Protein AF-A0A4C2AEB3-F1 (afdb_monomer_lite)

Sequence (83 aa):
MALLNLVVVALVATSLWFNSPPFVNFPSFPDIANVKPAPGASFNGVSASSVSRTVTDKDGNVKHTGGSTVVTNDNGKVNKYTS

Foldseek 3Di:
DPPPVVVVVVVVVPPPPPPPPPPPDDQDPCSQQVDADDVVDWDKDKDKDKDWDWDQDPVRDIDIDIKMWMWIAGNNDIDIDID

Structure (mmCIF, N/CA/C/O backbone):
data_AF-A0A4C2AEB3-F1
#
_entry.id   AF-A0A4C2AEB3-F1
#
loop_
_atom_site.group_PDB
_atom_site.id
_atom_site.type_symbol
_atom_site.label_atom_id
_atom_site.label_alt_id
_atom_site.label_comp_id
_atom_site.label_asym_id
_atom_site.label_entity_id
_atom_site.label_seq_id
_atom_site.pdbx_PDB_ins_code
_atom_site.Cartn_x
_atom_site.Cartn_y
_atom_site.Cartn_z
_atom_site.occupancy
_atom_site.B_iso_or_equiv
_atom_site.auth_seq_id
_atom_site.auth_comp_id
_atom_site.auth_asym_id
_atom_site.auth_atom_id
_atom_site.pdbx_PDB_model_num
ATOM 1 N N . MET A 1 1 ? 22.701 64.090 0.614 1.00 53.22 1 MET A N 1
ATOM 2 C CA . MET A 1 1 ? 21.581 63.125 0.681 1.00 53.22 1 MET A CA 1
ATOM 3 C C . MET A 1 1 ? 21.973 61.850 -0.067 1.00 53.22 1 MET A C 1
ATOM 5 O O . MET A 1 1 ? 21.645 61.717 -1.233 1.00 53.22 1 MET A O 1
ATOM 9 N N . ALA A 1 2 ? 22.746 60.955 0.558 1.00 54.41 2 ALA A N 1
ATOM 10 C CA . ALA A 1 2 ? 23.208 59.714 -0.091 1.00 54.41 2 ALA A CA 1
ATOM 11 C C . ALA A 1 2 ? 23.229 58.489 0.847 1.00 54.41 2 ALA A C 1
ATOM 13 O O . ALA A 1 2 ? 23.666 57.421 0.444 1.00 54.41 2 ALA A O 1
ATOM 14 N N . LEU A 1 3 ? 22.747 58.622 2.091 1.00 47.78 3 LEU A N 1
ATOM 15 C CA . LEU A 1 3 ? 22.740 57.520 3.063 1.00 47.78 3 LEU A CA 1
ATOM 16 C C . LEU A 1 3 ? 21.392 56.790 3.173 1.00 47.78 3 LEU A C 1
ATOM 18 O O . LEU A 1 3 ? 21.344 55.688 3.707 1.00 47.78 3 LEU A O 1
ATOM 22 N N . LEU A 1 4 ? 20.299 57.373 2.666 1.00 44.59 4 LEU A N 1
ATOM 23 C CA . LEU A 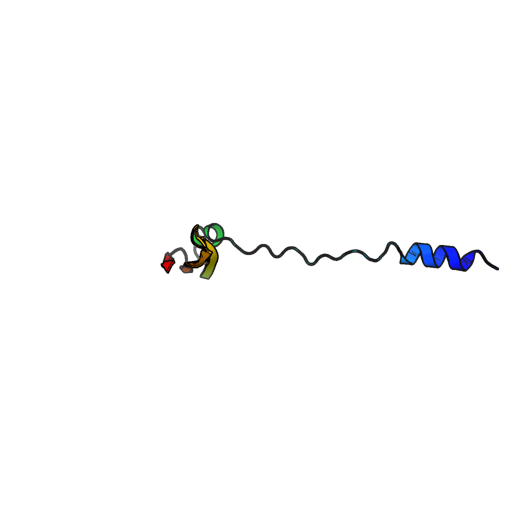1 4 ? 18.957 56.817 2.874 1.00 44.59 4 LEU A CA 1
ATOM 24 C C . LEU A 1 4 ? 18.650 55.623 1.949 1.00 44.59 4 LEU A C 1
ATOM 26 O O . LEU A 1 4 ? 17.897 54.734 2.328 1.00 44.59 4 LEU A O 1
ATOM 30 N N . ASN A 1 5 ? 19.288 55.551 0.775 1.00 49.03 5 ASN A N 1
ATOM 31 C CA . ASN A 1 5 ? 19.028 54.486 -0.200 1.00 49.03 5 ASN A CA 1
ATOM 32 C C . ASN A 1 5 ? 19.745 53.164 0.104 1.00 49.03 5 ASN A C 1
ATOM 34 O O . ASN A 1 5 ? 19.322 52.130 -0.400 1.00 49.03 5 ASN A O 1
ATOM 38 N N . LEU A 1 6 ? 20.798 53.160 0.929 1.00 46.94 6 LEU A N 1
ATOM 39 C CA . LEU A 1 6 ? 21.528 51.923 1.236 1.00 46.94 6 LEU A CA 1
ATOM 40 C C . LEU A 1 6 ? 20.832 51.099 2.334 1.00 46.94 6 LEU A C 1
ATOM 42 O O . LEU A 1 6 ? 20.842 49.872 2.294 1.00 46.94 6 LEU A O 1
ATOM 46 N N . VAL A 1 7 ? 20.164 51.770 3.279 1.00 47.38 7 VAL A N 1
ATOM 47 C CA . VAL A 1 7 ? 19.441 51.115 4.384 1.00 47.38 7 VAL A CA 1
ATOM 48 C C . VAL A 1 7 ? 18.157 50.438 3.892 1.00 47.38 7 VAL A C 1
ATOM 50 O O . VAL A 1 7 ? 17.826 49.346 4.349 1.00 47.38 7 VAL A O 1
ATOM 53 N N . VAL A 1 8 ? 17.466 51.030 2.910 1.00 49.19 8 VAL A N 1
ATOM 54 C CA . VAL A 1 8 ? 16.250 50.437 2.324 1.00 49.19 8 VAL A CA 1
ATOM 55 C C . VAL A 1 8 ? 16.578 49.172 1.521 1.00 49.19 8 VAL A C 1
ATOM 57 O O . VAL A 1 8 ? 15.847 48.191 1.612 1.00 49.19 8 VAL A O 1
ATOM 60 N N . VAL A 1 9 ? 17.708 49.135 0.807 1.00 49.97 9 VAL A N 1
ATOM 61 C CA . VAL A 1 9 ? 18.134 47.939 0.054 1.00 49.97 9 VAL A CA 1
ATOM 62 C C . VAL A 1 9 ? 18.548 46.795 0.993 1.00 49.97 9 VAL A C 1
ATOM 64 O O . VAL A 1 9 ? 18.257 45.636 0.706 1.00 49.97 9 VAL A O 1
ATOM 67 N N . ALA A 1 10 ? 19.143 47.102 2.151 1.00 46.44 10 ALA A N 1
ATOM 68 C CA . ALA A 1 10 ? 19.516 46.091 3.143 1.00 46.44 10 ALA A CA 1
ATOM 69 C C . ALA A 1 10 ? 18.308 45.479 3.887 1.00 46.44 10 ALA A C 1
ATOM 71 O O . ALA A 1 10 ? 18.354 44.301 4.236 1.00 46.44 10 ALA A O 1
ATOM 72 N N . LEU A 1 11 ? 17.217 46.232 4.097 1.00 44.94 11 LEU A N 1
ATOM 73 C CA . LEU A 1 11 ? 16.013 45.714 4.769 1.00 44.94 11 LEU A CA 1
ATOM 74 C C . LEU A 1 11 ? 15.135 44.821 3.877 1.00 44.94 11 LEU A C 1
ATOM 76 O O . LEU A 1 11 ? 14.393 43.989 4.392 1.00 44.94 11 LEU A O 1
ATOM 80 N N . VAL A 1 12 ? 15.204 44.977 2.552 1.00 47.66 12 VAL A N 1
ATOM 81 C CA . VAL A 1 12 ? 14.426 44.148 1.609 1.00 47.66 12 VAL A CA 1
ATOM 82 C C . VAL A 1 12 ? 15.122 42.806 1.334 1.00 47.66 12 VAL A C 1
ATOM 84 O O . VAL A 1 12 ? 14.465 41.823 1.002 1.00 47.66 12 VAL A O 1
ATOM 87 N N . ALA A 1 13 ? 16.440 42.719 1.538 1.00 47.28 13 ALA A N 1
ATOM 88 C CA . ALA A 1 13 ? 17.218 41.506 1.276 1.00 47.28 13 ALA A CA 1
ATOM 89 C C . ALA A 1 13 ? 17.040 40.388 2.326 1.00 47.28 13 ALA A C 1
ATOM 91 O O . ALA A 1 13 ? 17.429 39.251 2.070 1.00 47.28 13 ALA A O 1
ATOM 92 N N . THR A 1 14 ? 16.451 40.672 3.492 1.00 46.94 14 THR A N 1
ATOM 93 C CA . THR A 1 14 ? 16.286 39.691 4.584 1.00 46.94 14 THR A CA 1
ATOM 94 C C . THR A 1 14 ? 14.868 39.136 4.718 1.00 46.94 14 THR A C 1
ATOM 96 O O . THR A 1 14 ? 14.643 38.259 5.548 1.00 46.94 14 THR A O 1
ATOM 99 N N . SER A 1 15 ? 13.906 39.598 3.908 1.00 48.78 15 SER A N 1
ATOM 100 C CA . SER A 1 15 ? 12.498 39.184 4.010 1.00 48.78 15 SER A CA 1
ATOM 101 C C . SER A 1 15 ? 12.009 38.271 2.885 1.00 48.78 15 SER A C 1
ATOM 103 O O . SER A 1 15 ? 10.817 37.970 2.815 1.00 48.78 15 SER A O 1
ATOM 105 N N . LEU A 1 16 ? 12.907 37.722 2.065 1.00 52.19 16 LEU A N 1
ATOM 106 C CA . LEU A 1 16 ? 12.589 36.545 1.251 1.00 52.19 16 LEU A CA 1
ATOM 107 C C . LEU A 1 16 ? 12.670 35.294 2.132 1.00 52.19 16 LEU A C 1
ATOM 109 O O . LEU A 1 16 ? 13.511 34.415 1.955 1.00 52.19 16 LEU A O 1
ATOM 113 N N . TRP A 1 17 ? 11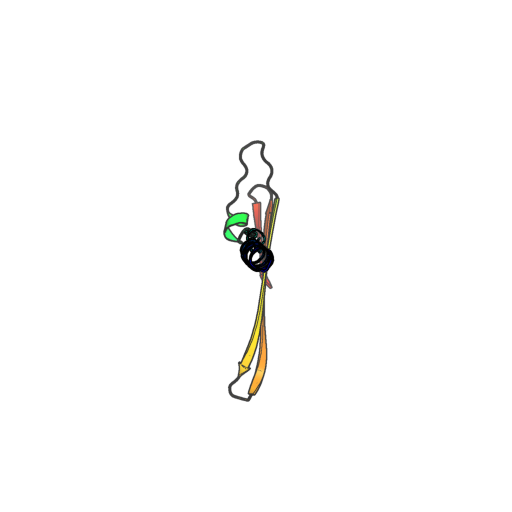.786 35.260 3.129 1.00 46.53 17 TRP A N 1
ATOM 114 C CA . TRP A 1 17 ? 11.430 34.068 3.873 1.00 46.53 17 TRP A CA 1
ATOM 115 C C . TRP A 1 17 ? 11.041 33.013 2.842 1.00 46.53 17 TRP A C 1
ATOM 117 O O . TRP A 1 17 ? 9.994 33.112 2.201 1.00 46.53 17 TRP A O 1
ATOM 127 N N . PHE A 1 18 ? 11.911 32.022 2.657 1.00 54.56 18 PHE A N 1
ATOM 128 C CA . PHE A 1 18 ? 11.559 30.753 2.045 1.00 54.56 18 PHE A CA 1
ATOM 129 C C . PHE A 1 18 ? 10.420 30.162 2.877 1.00 54.56 18 PHE A C 1
ATOM 131 O O . PHE A 1 18 ? 10.642 29.423 3.834 1.00 54.56 18 PHE A O 1
ATOM 138 N N . ASN A 1 19 ? 9.184 30.523 2.541 1.00 62.78 19 ASN A N 1
ATOM 139 C CA . ASN A 1 19 ? 8.004 29.806 2.978 1.00 62.78 19 ASN A CA 1
ATOM 140 C C . ASN A 1 19 ? 7.995 28.498 2.185 1.00 62.78 19 ASN A C 1
ATOM 142 O O . ASN A 1 19 ? 7.275 28.352 1.197 1.00 62.78 19 ASN A O 1
ATOM 146 N N . SER A 1 20 ? 8.910 27.593 2.542 1.00 66.44 20 SER A N 1
ATOM 147 C CA . SER A 1 20 ? 8.889 26.231 2.037 1.00 66.4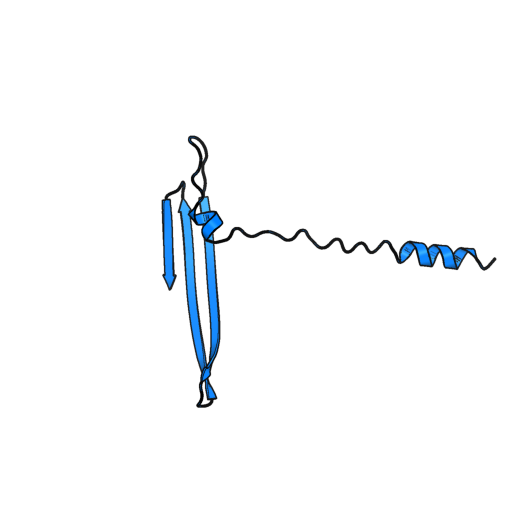4 20 SER A CA 1
ATOM 148 C C . SER A 1 20 ? 7.510 25.683 2.378 1.00 66.44 20 SER A C 1
ATOM 150 O O . SER A 1 20 ? 7.131 25.736 3.554 1.00 66.44 20 SER A O 1
ATOM 152 N N . PRO A 1 21 ? 6.733 25.208 1.389 1.00 72.12 21 PRO A N 1
ATOM 153 C CA . PRO A 1 21 ? 5.434 24.631 1.682 1.00 72.12 21 PRO A CA 1
ATOM 154 C C . PRO A 1 21 ? 5.620 23.546 2.750 1.00 72.12 21 PRO A C 1
ATOM 156 O O . PRO A 1 21 ? 6.644 22.849 2.725 1.00 72.12 21 PRO A O 1
ATOM 159 N N . PRO A 1 22 ? 4.687 23.415 3.711 1.00 75.81 22 PRO A N 1
ATOM 160 C CA . PRO A 1 22 ? 4.793 22.382 4.728 1.00 75.81 22 PRO A CA 1
ATOM 161 C C . PRO A 1 22 ? 4.997 21.040 4.026 1.00 75.81 22 PRO A C 1
ATOM 163 O O . PRO A 1 22 ? 4.274 20.718 3.080 1.00 75.81 22 PRO A O 1
ATOM 166 N N . PHE A 1 23 ? 6.003 20.276 4.457 1.00 72.69 23 PHE A N 1
ATOM 167 C CA . PHE A 1 23 ? 6.196 18.921 3.957 1.00 72.69 23 PHE A CA 1
ATOM 168 C C . PHE A 1 23 ? 4.910 18.140 4.222 1.00 72.69 23 PHE A C 1
ATOM 170 O O . PHE A 1 23 ? 4.547 17.889 5.372 1.00 72.69 23 PHE A O 1
ATOM 177 N N . VAL A 1 24 ? 4.196 17.794 3.152 1.00 73.56 24 VAL A N 1
ATOM 178 C CA . VAL A 1 24 ? 3.011 16.950 3.248 1.00 73.56 24 VAL A CA 1
ATOM 179 C C . VAL A 1 24 ? 3.501 15.558 3.620 1.00 73.56 24 VAL A C 1
ATOM 181 O O . VAL A 1 24 ? 4.160 14.889 2.825 1.00 73.56 24 VAL A O 1
ATOM 184 N N . ASN A 1 25 ? 3.221 15.141 4.855 1.00 78.31 25 ASN A N 1
ATOM 185 C CA . ASN A 1 25 ? 3.484 13.778 5.281 1.00 78.31 25 ASN A CA 1
ATOM 186 C C . ASN A 1 25 ? 2.409 12.869 4.678 1.00 78.31 25 ASN A C 1
ATOM 188 O O . ASN A 1 25 ? 1.251 12.906 5.098 1.00 78.31 25 ASN A O 1
ATOM 192 N N . PHE A 1 26 ? 2.784 12.088 3.668 1.00 78.62 26 PHE A N 1
ATOM 193 C CA . PHE A 1 26 ? 1.892 11.090 3.097 1.00 78.62 26 PHE A CA 1
ATOM 194 C C . PHE A 1 26 ? 1.897 9.844 3.987 1.00 78.62 26 PHE A C 1
ATOM 196 O O . PHE A 1 26 ? 2.977 9.321 4.271 1.00 78.62 26 PHE A O 1
ATOM 203 N N . PRO A 1 27 ? 0.723 9.342 4.406 1.00 80.19 27 PRO A N 1
ATOM 204 C CA . PRO A 1 27 ? 0.650 8.135 5.213 1.00 80.19 27 PRO A CA 1
ATOM 205 C C . PRO A 1 27 ? 1.282 6.967 4.458 1.00 80.19 27 PRO A C 1
ATOM 207 O O . PRO A 1 27 ? 0.956 6.678 3.301 1.00 80.19 27 PRO A O 1
ATOM 210 N N . SER A 1 28 ? 2.212 6.299 5.127 1.00 84.38 28 SER A N 1
ATOM 211 C CA . SER A 1 28 ? 2.885 5.122 4.610 1.00 84.38 28 SER A CA 1
ATOM 212 C C . SER A 1 28 ? 1.941 3.916 4.586 1.00 84.38 28 SER A C 1
ATOM 214 O O . SER A 1 28 ? 0.860 3.915 5.181 1.00 84.38 28 SER A O 1
ATOM 216 N N . PHE A 1 29 ? 2.349 2.847 3.899 1.00 85.75 29 PHE A N 1
ATOM 217 C CA . PHE A 1 29 ? 1.597 1.591 3.908 1.00 85.75 29 PHE A CA 1
ATOM 218 C C . PHE A 1 29 ? 1.265 1.102 5.340 1.00 85.75 29 PHE A C 1
ATOM 220 O O . PHE A 1 29 ? 0.092 0.813 5.593 1.00 85.75 29 PHE A O 1
ATOM 227 N N . PRO A 1 30 ? 2.228 1.051 6.288 1.00 86.94 30 PRO A N 1
ATOM 228 C CA . PRO A 1 30 ? 1.941 0.714 7.683 1.00 86.94 30 PRO A CA 1
ATOM 229 C C . PRO A 1 30 ? 0.929 1.646 8.353 1.00 86.94 30 PRO A C 1
ATOM 231 O O . PRO A 1 30 ? 0.104 1.171 9.133 1.00 86.94 30 PRO A O 1
ATOM 234 N N . ASP A 1 31 ? 0.964 2.941 8.035 1.00 89.12 31 ASP A N 1
ATOM 235 C CA . ASP A 1 31 ? 0.063 3.926 8.638 1.00 89.12 31 ASP A CA 1
ATOM 236 C C . ASP A 1 31 ? -1.388 3.666 8.242 1.00 89.12 31 ASP A C 1
ATOM 238 O O . ASP A 1 31 ? -2.281 3.816 9.063 1.00 89.12 31 ASP A O 1
ATOM 242 N N . ILE A 1 32 ? -1.643 3.206 7.014 1.00 89.50 32 ILE A N 1
ATOM 243 C CA . ILE A 1 32 ? -2.999 2.835 6.587 1.00 89.50 32 ILE A CA 1
ATOM 244 C C . ILE A 1 32 ? -3.369 1.434 7.072 1.00 89.50 32 ILE A C 1
ATOM 246 O O . ILE A 1 32 ? -4.492 1.223 7.523 1.00 89.50 32 ILE A O 1
ATOM 250 N N . ALA A 1 33 ? -2.454 0.467 7.007 1.00 89.31 33 ALA A N 1
ATOM 251 C CA . ALA A 1 33 ? -2.746 -0.923 7.355 1.00 89.31 33 ALA A CA 1
ATOM 252 C C . ALA A 1 33 ? -3.050 -1.128 8.850 1.00 89.31 33 ALA A C 1
ATOM 254 O O . ALA A 1 33 ? -3.818 -2.020 9.201 1.00 89.31 33 ALA A O 1
ATOM 255 N N . ASN A 1 34 ? -2.476 -0.309 9.734 1.00 91.94 34 ASN A N 1
ATOM 256 C CA . ASN A 1 34 ? -2.601 -0.500 11.181 1.00 91.94 34 ASN A CA 1
ATOM 257 C C . ASN A 1 34 ? -3.731 0.308 11.833 1.00 91.94 34 ASN A C 1
ATOM 259 O O . ASN A 1 34 ? -3.992 0.129 13.024 1.00 91.94 34 ASN A O 1
ATOM 263 N N . VAL A 1 35 ? -4.422 1.174 11.087 1.00 91.25 35 VAL A N 1
ATOM 264 C CA . VAL A 1 35 ? -5.534 1.953 11.643 1.00 91.25 35 VAL A CA 1
ATOM 265 C C . VAL A 1 35 ? -6.720 1.043 11.937 1.00 91.25 35 VAL A C 1
ATOM 267 O O . VAL A 1 35 ? -7.254 0.360 11.062 1.00 91.25 35 VAL A O 1
ATOM 270 N N . LYS A 1 36 ? -7.161 1.078 13.193 1.00 88.38 36 LYS A N 1
ATOM 271 C CA . LYS A 1 36 ? -8.412 0.478 13.647 1.00 88.38 36 LYS A CA 1
ATOM 272 C C . LYS A 1 36 ? -9.284 1.598 14.201 1.00 88.38 36 LYS A C 1
ATOM 274 O O . LYS A 1 36 ? -8.894 2.197 15.205 1.00 88.38 36 LYS A O 1
ATOM 279 N N . PRO A 1 37 ? -10.412 1.931 13.558 1.00 87.75 37 PRO A N 1
ATOM 280 C CA . PRO A 1 37 ? -11.287 2.961 14.090 1.00 87.75 37 PRO A CA 1
ATOM 281 C C . PRO A 1 37 ? -11.858 2.532 15.448 1.00 87.75 37 PRO A C 1
ATOM 283 O O . PRO A 1 37 ? -12.141 1.356 15.680 1.00 87.75 37 PRO A O 1
ATOM 286 N N . ALA A 1 38 ? -12.014 3.498 16.353 1.00 89.44 38 ALA A N 1
ATOM 287 C CA . ALA A 1 38 ? -12.711 3.292 17.618 1.00 89.44 38 ALA A CA 1
ATOM 288 C C . ALA A 1 38 ? -14.206 2.987 17.377 1.00 89.44 38 ALA A C 1
ATOM 290 O O . ALA A 1 38 ? -14.734 3.337 16.318 1.00 89.44 38 ALA A O 1
ATOM 291 N N . PRO A 1 39 ? -14.921 2.381 18.343 1.00 85.81 39 PRO A N 1
ATOM 292 C CA . PRO A 1 39 ? -16.366 2.189 18.233 1.00 85.81 39 PRO A CA 1
ATOM 293 C C . PRO A 1 39 ? -17.080 3.519 17.937 1.00 85.81 39 PRO A C 1
ATOM 295 O O . PRO A 1 39 ? -16.949 4.474 18.697 1.00 85.81 39 PRO A O 1
ATOM 298 N N . GLY A 1 40 ? -17.805 3.587 16.816 1.00 88.00 40 GLY A N 1
ATOM 299 C CA . GLY A 1 40 ? -18.490 4.802 16.350 1.00 88.00 40 GLY A CA 1
ATOM 300 C C . GLY A 1 40 ? -17.682 5.693 15.395 1.00 88.00 40 GLY A C 1
ATOM 301 O O . GLY A 1 40 ? -18.242 6.640 14.849 1.00 88.00 40 GLY A O 1
ATOM 302 N N . ALA A 1 41 ? -16.407 5.385 15.144 1.00 87.38 41 ALA A N 1
ATOM 303 C CA . ALA A 1 41 ? -15.605 6.026 14.105 1.00 87.38 41 ALA A CA 1
ATOM 304 C C . ALA A 1 41 ? -15.589 5.182 12.818 1.00 87.38 41 ALA A C 1
ATOM 306 O O . ALA A 1 41 ? -15.668 3.955 12.862 1.00 87.38 41 ALA A O 1
ATOM 307 N N . SER A 1 42 ? -15.446 5.844 11.671 1.00 89.06 42 SER A N 1
ATOM 308 C CA . SER A 1 42 ? -15.250 5.202 10.368 1.00 89.06 42 SER A CA 1
ATOM 309 C C . SER A 1 42 ? -13.890 5.578 9.790 1.00 89.06 42 SER A C 1
ATOM 311 O O . SER A 1 42 ? -13.507 6.747 9.826 1.00 89.06 42 SER A O 1
ATOM 313 N N . PHE A 1 43 ? -13.184 4.609 9.218 1.00 91.38 43 PHE A N 1
ATOM 314 C CA . PHE A 1 43 ? -11.920 4.802 8.524 1.00 91.38 43 PHE A CA 1
ATOM 315 C C . PHE A 1 43 ? -11.944 4.098 7.169 1.00 91.38 43 PHE A C 1
ATOM 317 O O . PHE A 1 43 ? -12.211 2.901 7.091 1.00 91.38 43 PHE A O 1
ATOM 324 N N . ASN A 1 44 ? -11.609 4.841 6.117 1.00 90.50 44 ASN A N 1
ATOM 325 C CA . ASN A 1 44 ? -11.348 4.298 4.794 1.00 90.50 44 ASN A CA 1
ATOM 326 C C . ASN A 1 44 ? -10.030 4.888 4.289 1.00 90.50 44 ASN A C 1
ATOM 328 O O . ASN A 1 44 ? -9.886 6.109 4.214 1.00 90.50 44 ASN A O 1
ATOM 332 N N . GLY A 1 45 ? -9.063 4.026 3.990 1.00 90.12 45 GLY A N 1
ATOM 333 C CA . GLY A 1 45 ? -7.748 4.438 3.519 1.00 90.12 45 GLY A CA 1
ATOM 334 C C . GLY A 1 45 ? -7.239 3.548 2.396 1.00 90.12 45 GLY A C 1
ATOM 335 O O . GLY A 1 45 ? -7.426 2.330 2.415 1.00 90.12 45 GLY A O 1
ATOM 336 N N . VAL A 1 46 ? -6.552 4.162 1.433 1.00 90.88 46 VAL A N 1
ATOM 337 C CA . VAL A 1 46 ? -5.907 3.470 0.313 1.00 90.88 46 VAL A CA 1
ATOM 338 C C . VAL A 1 46 ? -4.463 3.945 0.191 1.00 90.88 46 VAL A C 1
ATOM 340 O O . VAL A 1 46 ? -4.205 5.144 0.135 1.00 90.88 46 VAL A O 1
ATOM 343 N N . SER A 1 47 ? -3.523 3.002 0.139 1.00 90.56 47 SER A N 1
ATOM 344 C CA . SER A 1 47 ? -2.112 3.251 -0.166 1.00 90.56 47 SER A CA 1
ATOM 345 C C . SER A 1 47 ? -1.744 2.487 -1.429 1.00 90.56 47 SER A C 1
ATOM 347 O O . SER A 1 47 ? -1.990 1.284 -1.519 1.00 90.56 47 SER A O 1
ATOM 349 N N . ALA A 1 48 ? -1.153 3.169 -2.404 1.00 89.81 48 ALA A N 1
ATOM 350 C CA . ALA A 1 48 ? -0.640 2.554 -3.618 1.00 89.81 48 ALA A CA 1
ATOM 351 C C . ALA A 1 48 ? 0.839 2.903 -3.770 1.00 89.81 48 ALA A C 1
ATOM 353 O O . ALA A 1 48 ? 1.228 4.067 -3.690 1.00 89.81 48 ALA A O 1
ATOM 354 N N . SER A 1 49 ? 1.663 1.886 -3.993 1.00 87.00 49 SER A N 1
ATOM 355 C CA . SER A 1 49 ? 3.085 2.028 -4.273 1.00 87.00 49 SER A CA 1
ATOM 356 C C . SER A 1 49 ? 3.411 1.275 -5.550 1.00 87.00 49 SER A C 1
ATOM 358 O O . SER A 1 49 ? 2.998 0.129 -5.726 1.00 87.00 49 SER A O 1
ATOM 360 N N . SER A 1 50 ? 4.148 1.917 -6.447 1.00 88.56 50 SER A N 1
ATOM 361 C CA . SER A 1 50 ? 4.667 1.290 -7.653 1.00 88.56 50 SER A CA 1
ATOM 362 C C . SER A 1 50 ? 6.156 1.560 -7.735 1.00 88.56 50 SER A C 1
ATOM 364 O O . SER A 1 50 ? 6.613 2.668 -7.447 1.00 88.56 50 SER A O 1
ATOM 366 N N . VAL A 1 51 ? 6.916 0.536 -8.097 1.00 87.06 51 VAL A N 1
ATOM 367 C CA . VAL A 1 51 ? 8.353 0.644 -8.313 1.00 87.06 51 VAL A CA 1
ATOM 368 C C . VAL A 1 51 ? 8.628 0.253 -9.749 1.00 87.06 51 VAL A C 1
ATOM 370 O O . VAL A 1 51 ? 8.352 -0.872 -10.155 1.00 87.06 51 VAL A O 1
ATOM 373 N N . SER A 1 52 ? 9.217 1.177 -10.499 1.00 86.38 52 SER A N 1
ATOM 374 C CA . SER A 1 52 ? 9.765 0.932 -11.828 1.00 86.38 52 SER A CA 1
ATOM 375 C C . SER A 1 52 ? 11.283 1.031 -11.769 1.00 86.38 52 SER A C 1
ATOM 377 O O . SER A 1 52 ? 11.835 2.044 -11.335 1.00 86.38 52 SER A O 1
ATO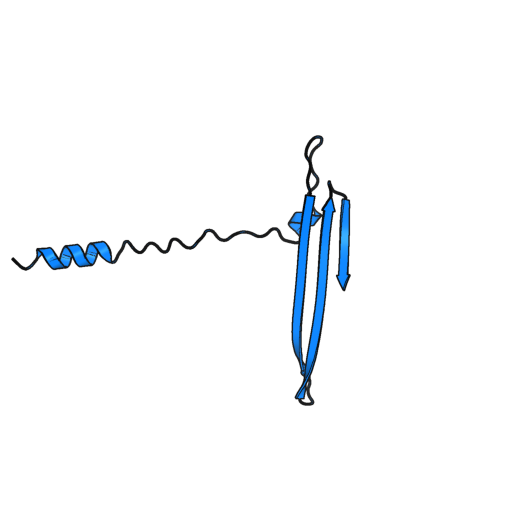M 379 N N . ARG A 1 53 ? 11.969 -0.012 -12.221 1.00 85.56 53 ARG A N 1
ATOM 380 C CA . ARG A 1 53 ? 13.421 -0.080 -12.335 1.00 85.56 53 ARG A CA 1
ATOM 381 C C . ARG A 1 53 ? 13.814 -0.427 -13.756 1.00 85.56 53 ARG A C 1
ATOM 383 O O . ARG A 1 53 ? 13.294 -1.361 -14.358 1.00 85.56 53 ARG A O 1
ATOM 390 N N . THR A 1 54 ? 14.814 0.284 -14.241 1.00 88.81 54 THR A N 1
ATOM 391 C CA . THR A 1 54 ? 15.480 -0.028 -15.497 1.00 88.81 54 THR A CA 1
ATOM 392 C C . THR A 1 54 ? 16.905 -0.422 -15.157 1.00 88.81 54 THR A C 1
ATOM 394 O O . THR A 1 54 ? 17.599 0.318 -14.460 1.00 88.81 54 THR A O 1
ATOM 397 N N . VAL A 1 55 ? 17.317 -1.612 -15.580 1.00 85.81 55 VAL A N 1
ATOM 398 C CA . VAL A 1 55 ? 18.631 -2.178 -15.274 1.00 85.81 55 VAL A CA 1
ATOM 399 C C . VAL A 1 55 ? 19.259 -2.653 -16.570 1.00 85.81 55 VAL A C 1
ATOM 401 O O . VAL A 1 55 ? 18.631 -3.402 -17.313 1.00 85.81 55 VAL A O 1
ATOM 404 N N . THR A 1 56 ? 20.488 -2.232 -16.839 1.00 92.19 56 THR A N 1
ATOM 405 C CA . THR A 1 56 ? 21.265 -2.758 -17.963 1.00 92.19 56 THR A CA 1
ATOM 406 C C . THR A 1 56 ? 21.987 -4.020 -17.507 1.00 92.19 56 THR A C 1
ATOM 408 O O . THR A 1 56 ? 22.632 -4.016 -16.455 1.00 92.19 56 THR A O 1
ATOM 411 N N . ASP A 1 57 ? 21.846 -5.113 -18.253 1.00 84.94 57 ASP A N 1
ATOM 412 C CA . ASP A 1 57 ? 22.586 -6.340 -17.975 1.00 84.94 57 ASP A CA 1
ATOM 413 C C . ASP A 1 57 ? 24.027 -6.283 -18.507 1.00 84.94 57 ASP A C 1
ATOM 415 O O . ASP A 1 57 ? 24.468 -5.293 -19.091 1.00 84.94 57 ASP A O 1
ATOM 419 N N . LYS A 1 58 ? 24.801 -7.340 -18.236 1.00 88.62 58 LYS A N 1
ATOM 420 C CA . LYS A 1 58 ? 26.226 -7.401 -18.596 1.00 88.62 58 LYS A CA 1
ATOM 421 C C . LYS A 1 58 ? 26.462 -7.397 -20.110 1.00 88.62 58 LYS A C 1
ATOM 423 O O . LYS A 1 58 ? 27.557 -7.048 -20.535 1.00 88.62 58 LYS A O 1
ATOM 428 N N . ASP A 1 59 ? 25.437 -7.739 -20.884 1.00 89.69 59 ASP A N 1
ATOM 429 C CA . ASP A 1 59 ? 25.477 -7.814 -22.342 1.00 89.69 59 ASP A CA 1
ATOM 430 C C . ASP A 1 59 ? 24.982 -6.506 -22.988 1.00 89.69 59 ASP A C 1
ATOM 432 O O . ASP A 1 59 ? 24.870 -6.406 -24.208 1.00 89.69 59 ASP A O 1
ATOM 436 N N . GLY A 1 60 ? 24.693 -5.482 -22.173 1.00 89.00 60 GLY A N 1
ATOM 437 C CA . GLY A 1 60 ? 24.225 -4.176 -22.628 1.00 89.00 60 GLY A CA 1
ATOM 438 C C . GLY A 1 60 ? 22.721 -4.108 -22.893 1.00 89.00 60 GLY A C 1
ATOM 439 O O . GLY A 1 60 ? 22.240 -3.065 -23.340 1.00 89.00 60 GLY A O 1
ATOM 440 N N . ASN A 1 61 ? 21.953 -5.164 -22.601 1.00 89.88 61 ASN A N 1
ATOM 441 C CA . ASN A 1 61 ? 20.508 -5.147 -22.807 1.00 89.88 61 ASN A CA 1
ATOM 442 C C . ASN A 1 61 ? 19.802 -4.435 -21.656 1.00 89.88 61 ASN A C 1
ATOM 444 O O . ASN A 1 61 ? 20.092 -4.648 -20.476 1.00 89.88 61 ASN A O 1
ATOM 448 N N . VAL A 1 62 ? 18.812 -3.618 -22.003 1.00 89.81 62 VAL A N 1
ATOM 449 C CA . VAL A 1 62 ? 17.974 -2.916 -21.034 1.00 89.81 62 VAL A CA 1
ATOM 450 C C . VAL A 1 62 ? 16.841 -3.832 -20.578 1.00 89.81 62 VAL A C 1
ATOM 452 O O . VAL A 1 62 ? 16.030 -4.285 -21.383 1.00 89.81 62 VAL A O 1
ATOM 455 N N . LYS A 1 63 ? 16.757 -4.080 -19.271 1.00 86.50 63 LYS A N 1
ATOM 456 C CA . LYS A 1 63 ? 15.651 -4.798 -18.633 1.00 86.50 63 LYS A CA 1
ATOM 457 C C . LYS A 1 63 ? 14.819 -3.853 -17.787 1.00 86.50 63 LYS A C 1
ATOM 459 O O . LYS A 1 63 ? 15.332 -3.164 -16.905 1.00 86.50 63 LYS A O 1
ATOM 464 N N . HIS A 1 64 ? 13.514 -3.887 -18.014 1.00 83.62 64 HIS A N 1
ATOM 465 C CA . HIS A 1 64 ? 12.542 -3.234 -17.154 1.00 83.62 64 HIS A CA 1
ATOM 466 C C . HIS A 1 64 ? 12.059 -4.240 -16.115 1.00 83.62 64 HIS A C 1
ATOM 468 O O . HIS A 1 64 ? 11.571 -5.316 -16.449 1.00 83.62 64 HIS A O 1
ATOM 474 N N . THR A 1 65 ? 12.229 -3.900 -14.846 1.00 82.62 65 THR A N 1
ATOM 475 C CA . THR A 1 65 ? 11.701 -4.660 -13.715 1.00 82.62 65 THR A CA 1
ATOM 476 C C . THR A 1 65 ? 10.833 -3.732 -12.894 1.00 82.62 65 THR A C 1
ATOM 478 O O . THR A 1 65 ? 11.144 -2.557 -12.724 1.00 82.62 65 THR A O 1
ATOM 481 N N . GLY A 1 66 ? 9.717 -4.229 -12.397 1.00 83.56 66 GLY A N 1
ATOM 482 C CA . GLY A 1 66 ? 8.826 -3.403 -11.612 1.00 83.56 66 GLY A CA 1
ATOM 483 C C . GLY A 1 66 ? 7.706 -4.218 -11.016 1.00 83.56 66 GLY A C 1
ATOM 484 O O . GLY A 1 66 ? 7.496 -5.366 -11.399 1.00 83.56 66 GLY A O 1
ATOM 485 N N . GLY A 1 67 ? 7.031 -3.611 -10.057 1.00 86.69 67 GLY A N 1
ATOM 486 C CA . GLY A 1 67 ? 5.910 -4.215 -9.366 1.00 86.69 67 GLY A CA 1
ATOM 487 C C . GLY A 1 67 ? 5.090 -3.145 -8.677 1.00 86.69 67 GLY A C 1
ATOM 488 O O . GLY A 1 67 ? 5.585 -2.052 -8.378 1.00 86.69 67 GLY A O 1
ATOM 489 N N . SER A 1 68 ? 3.826 -3.455 -8.441 1.00 89.25 68 SER A N 1
ATOM 490 C CA . SER A 1 68 ? 2.901 -2.549 -7.769 1.00 89.25 68 SER A CA 1
ATOM 491 C C . SER A 1 68 ? 2.269 -3.236 -6.574 1.00 89.25 68 SER A C 1
ATOM 493 O O . SER A 1 68 ? 1.973 -4.426 -6.604 1.00 89.25 68 SER A O 1
ATOM 495 N N . THR A 1 69 ? 2.067 -2.488 -5.498 1.00 90.31 69 THR A N 1
ATOM 496 C CA . THR A 1 69 ? 1.356 -2.932 -4.302 1.00 90.31 69 THR A CA 1
ATOM 497 C C . THR A 1 69 ? 0.279 -1.916 -3.961 1.00 90.31 69 THR A C 1
ATOM 499 O O . THR A 1 69 ? 0.571 -0.736 -3.783 1.00 90.31 69 THR A O 1
ATOM 502 N N . VAL A 1 70 ? -0.962 -2.380 -3.839 1.00 90.69 70 VAL A N 1
ATOM 503 C CA . VAL A 1 70 ? -2.108 -1.569 -3.418 1.00 90.69 70 VAL A CA 1
ATOM 504 C C . VAL A 1 70 ? -2.693 -2.163 -2.157 1.00 90.69 70 VAL A C 1
ATOM 506 O O . VAL A 1 70 ? -2.899 -3.372 -2.068 1.00 90.69 70 VAL A O 1
ATOM 509 N N . VAL A 1 71 ? -2.962 -1.314 -1.177 1.00 91.25 71 VAL A N 1
ATOM 510 C CA . VAL A 1 71 ? -3.509 -1.706 0.114 1.00 91.25 71 VAL A CA 1
ATOM 511 C C . VAL A 1 71 ? -4.707 -0.842 0.425 1.00 91.25 71 VAL A C 1
ATOM 513 O O . VAL A 1 71 ? -4.643 0.380 0.331 1.00 91.25 71 VAL A O 1
ATOM 516 N N . THR A 1 72 ? -5.786 -1.497 0.826 1.00 92.94 72 THR A N 1
ATOM 517 C CA . THR A 1 72 ? -7.025 -0.850 1.251 1.00 92.94 72 THR A CA 1
ATOM 518 C C . THR A 1 72 ? -7.304 -1.228 2.692 1.00 92.94 72 THR A C 1
ATOM 520 O O . THR A 1 72 ? -7.200 -2.408 3.023 1.00 92.94 72 THR A O 1
ATOM 523 N N . ASN A 1 73 ? -7.705 -0.274 3.520 1.00 93.88 73 ASN A N 1
ATOM 524 C CA . ASN A 1 73 ? -8.233 -0.524 4.853 1.00 93.88 73 ASN A CA 1
ATOM 525 C C . ASN A 1 73 ? -9.636 0.081 4.943 1.00 93.88 73 ASN A C 1
ATOM 527 O O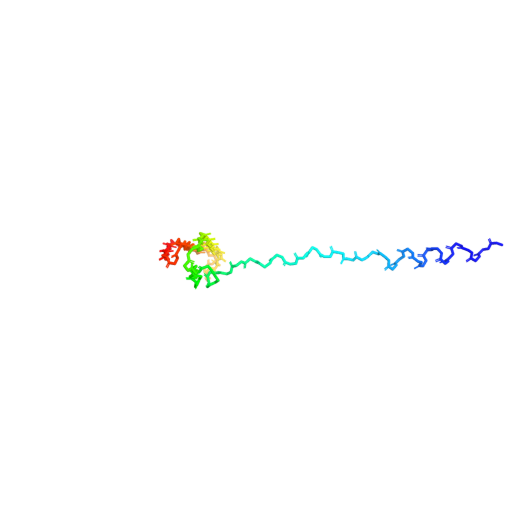 . ASN A 1 73 ? -9.791 1.299 4.865 1.00 93.88 73 ASN A O 1
ATOM 531 N N . ASP A 1 74 ? -10.630 -0.789 5.092 1.00 93.00 74 ASP A N 1
ATOM 532 C CA . ASP A 1 74 ? -12.027 -0.430 5.317 1.00 93.00 74 ASP A CA 1
ATOM 533 C C . ASP A 1 74 ? -12.431 -0.849 6.733 1.00 93.00 74 ASP A C 1
ATOM 535 O O . ASP A 1 74 ? -12.614 -2.033 7.022 1.00 93.00 74 ASP A O 1
ATOM 539 N N . ASN A 1 75 ? -12.497 0.116 7.648 1.00 90.94 75 ASN A N 1
ATOM 540 C CA . ASN A 1 75 ? -12.841 -0.085 9.057 1.00 90.94 75 ASN A CA 1
ATOM 541 C C . ASN A 1 75 ? -12.057 -1.207 9.770 1.00 90.94 75 ASN A C 1
ATOM 543 O O . ASN A 1 75 ? -12.599 -1.954 10.583 1.00 90.94 75 ASN A O 1
ATOM 547 N N . GLY A 1 76 ? -10.762 -1.329 9.486 1.00 87.06 76 GLY A N 1
ATOM 548 C CA . GLY A 1 76 ? -9.887 -2.366 10.039 1.00 87.06 76 GLY A CA 1
ATOM 549 C C . GLY A 1 76 ? -9.827 -3.647 9.201 1.00 87.06 76 GLY A C 1
ATOM 550 O O . GLY A 1 76 ? -9.027 -4.533 9.508 1.00 87.06 76 GLY A O 1
ATOM 551 N N . LYS A 1 77 ? -10.619 -3.762 8.127 1.00 91.62 77 LYS A N 1
ATOM 552 C CA . LYS A 1 77 ? -10.497 -4.832 7.134 1.00 91.62 77 LYS A CA 1
ATOM 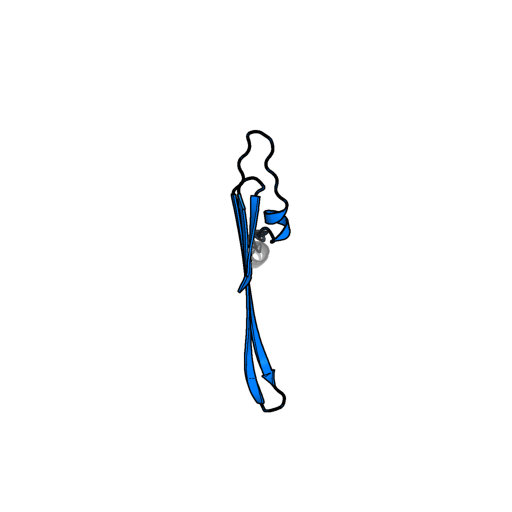553 C C . LYS A 1 77 ? -9.465 -4.437 6.083 1.00 91.62 77 LYS A C 1
ATOM 555 O O . LYS A 1 77 ? -9.731 -3.614 5.208 1.00 91.62 77 LYS A O 1
ATOM 560 N N . VAL A 1 78 ? -8.289 -5.052 6.164 1.00 92.81 78 VAL A N 1
ATOM 561 C CA . VAL A 1 78 ? -7.160 -4.750 5.278 1.00 92.81 78 VAL A CA 1
ATOM 562 C C . VAL A 1 78 ? -7.081 -5.758 4.132 1.00 92.81 78 VAL A C 1
ATOM 564 O O . VAL A 1 78 ? -7.001 -6.959 4.377 1.00 92.81 78 VAL A O 1
ATOM 567 N N . ASN A 1 79 ? -7.040 -5.275 2.887 1.00 92.94 79 ASN A N 1
ATOM 568 C CA . ASN A 1 79 ? -6.736 -6.085 1.702 1.00 92.94 79 ASN A CA 1
ATOM 569 C C . ASN A 1 79 ? -5.444 -5.592 1.047 1.00 92.94 79 ASN A C 1
ATOM 571 O O . ASN A 1 79 ? -5.187 -4.388 1.015 1.00 92.94 79 ASN A O 1
ATOM 575 N N . LYS A 1 80 ? -4.656 -6.520 0.495 1.00 92.25 80 LYS A N 1
ATOM 576 C CA . LYS A 1 80 ? -3.411 -6.239 -0.226 1.00 92.25 80 LYS A CA 1
ATOM 577 C C . LYS A 1 80 ? -3.455 -6.879 -1.612 1.00 92.25 80 LYS A C 1
ATOM 579 O O . LYS A 1 80 ? -3.713 -8.073 -1.728 1.00 92.25 80 LYS A O 1
ATOM 584 N N . TYR A 1 81 ? -3.137 -6.091 -2.629 1.00 90.38 81 TYR A N 1
ATOM 585 C CA . TYR A 1 81 ? -3.038 -6.496 -4.027 1.00 90.38 81 TYR A CA 1
ATOM 586 C C . TYR A 1 81 ? -1.613 -6.251 -4.509 1.00 90.38 81 TYR A C 1
ATOM 588 O O . TYR A 1 81 ? -1.049 -5.190 -4.240 1.00 90.38 81 TYR A O 1
ATOM 596 N N . THR A 1 82 ? -1.027 -7.220 -5.204 1.00 89.50 82 THR A N 1
ATOM 597 C CA . THR A 1 82 ? 0.325 -7.113 -5.762 1.00 89.50 82 THR A CA 1
ATOM 598 C C . THR A 1 82 ? 0.331 -7.557 -7.214 1.00 89.50 82 THR A C 1
ATOM 600 O O . THR A 1 82 ? -0.296 -8.567 -7.531 1.00 89.50 82 THR A O 1
ATOM 603 N N . SER A 1 83 ? 1.053 -6.825 -8.060 1.00 79.88 83 SER A N 1
ATOM 604 C CA . SER A 1 83 ? 1.307 -7.157 -9.464 1.00 79.88 83 SER A CA 1
ATOM 605 C C . SER A 1 83 ? 2.780 -7.030 -9.797 1.00 79.88 83 SER A C 1
ATOM 607 O O . SER A 1 83 ? 3.459 -6.199 -9.149 1.00 79.88 83 SER A O 1
#

Organism: Eumeta variegata (NCBI:txid151549)

Radius of gyration: 25.63 Å; chains: 1; bounding box: 45×71×41 Å

Secondary structure (DSSP, 8-state):
--SHHHHHHHHHTT-----PPP---PPPHHHHHT--PPTT---EEEEEEEEEEEEE-TTS-EEEEEEEEEEEEETTEEEEEE-

pLDDT: mean 78.44, std 16.63, range [44.59, 93.88]